Protein AF-W4LWL1-F1 (afdb_monomer_lite)

Radius of gyration: 18.06 Å; chains: 1; bounding box: 50×33×53 Å

pLDDT: mean 87.75, std 13.37, range [38.38, 98.62]

Sequence (174 aa):
MAELLDCHDAVRPSIETIEATYAEIQARVAGRESVRVFCPIWKDPYMTIGEGTYVNDMLRVCGGENIFAERRRRFPLAADLGLTPERSSDRDDERDRRYPRVTLEEMAALQPEVILLPDEPYEFSQADPDDFRPFAEVPAVRHNRIYLIDGKIVSWYGPRIGESLRVLSDLLSP

InterPro domains:
  IPR002491 ABC transporter periplasmic binding domain [PF01497] (2-151)
  IPR002491 ABC transporter periplasmic binding domain [PS50983] (1-174)
  IPR050902 ABC Transporter Solute-Binding [PTHR30535] (1-70)
  IPR054828 Vitamin B12-binding protein [NF038402] (30-78)
  IPR054828 Vitamin B12-binding protein [NF038402] (93-159)

Structure (mmCIF, N/CA/C/O backbone):
data_AF-W4LWL1-F1
#
_entry.id   AF-W4LWL1-F1
#
loop_
_atom_site.group_PDB
_atom_site.id
_atom_site.type_symbol
_atom_site.label_atom_id
_atom_site.label_alt_id
_atom_site.label_comp_id
_atom_site.label_asym_id
_atom_site.label_entity_id
_atom_site.label_seq_id
_atom_site.pdbx_PDB_ins_code
_atom_site.Cartn_x
_atom_site.Cartn_y
_atom_site.Cartn_z
_atom_site.occupancy
_atom_site.B_iso_or_equiv
_atom_site.auth_seq_id
_atom_site.auth_comp_id
_atom_site.auth_asym_id
_atom_site.auth_atom_id
_atom_site.pdbx_PDB_model_num
ATOM 1 N N . MET A 1 1 ? 3.276 4.088 -31.117 1.00 42.56 1 MET A N 1
ATOM 2 C CA . MET A 1 1 ? 3.830 5.409 -30.732 1.00 42.56 1 MET A CA 1
ATOM 3 C C . MET A 1 1 ? 5.344 5.350 -30.448 1.00 42.56 1 MET A C 1
ATOM 5 O O . MET A 1 1 ? 5.845 6.178 -29.707 1.00 42.56 1 MET A O 1
ATOM 9 N N . ALA A 1 2 ? 6.078 4.404 -31.054 1.00 38.38 2 ALA A N 1
ATOM 10 C CA . ALA A 1 2 ? 7.541 4.263 -30.962 1.00 38.38 2 ALA A CA 1
ATOM 11 C C . ALA A 1 2 ? 8.179 4.161 -32.365 1.00 38.38 2 ALA A C 1
ATOM 13 O O . ALA A 1 2 ? 9.224 3.556 -32.542 1.00 38.38 2 ALA A O 1
ATOM 14 N N . GLU A 1 3 ? 7.508 4.723 -33.373 1.00 44.56 3 GLU A N 1
ATOM 15 C CA . GLU A 1 3 ? 7.927 4.659 -34.782 1.00 44.56 3 GLU A CA 1
ATOM 16 C C . GLU A 1 3 ? 8.466 6.005 -35.295 1.00 44.56 3 GLU A C 1
ATOM 18 O O . GLU A 1 3 ? 8.827 6.117 -36.458 1.00 44.56 3 GLU A O 1
ATOM 23 N N . LEU A 1 4 ? 8.516 7.043 -34.445 1.00 52.66 4 LEU A N 1
ATOM 24 C CA . LEU A 1 4 ? 8.840 8.412 -34.877 1.00 52.66 4 LEU A CA 1
ATOM 25 C C . LEU A 1 4 ? 10.184 8.954 -34.368 1.00 52.66 4 LEU A C 1
ATOM 27 O O . LEU A 1 4 ? 10.527 10.097 -34.651 1.00 52.66 4 LEU A O 1
ATOM 31 N N . LEU A 1 5 ? 10.941 8.165 -33.612 1.00 50.62 5 LEU A N 1
ATOM 32 C CA . LEU A 1 5 ? 12.245 8.556 -33.094 1.00 50.62 5 LEU A CA 1
ATOM 33 C C . LEU A 1 5 ? 13.180 7.359 -33.243 1.00 50.62 5 LEU A C 1
ATOM 35 O O . LEU A 1 5 ? 12.921 6.296 -32.685 1.00 50.62 5 LEU A O 1
ATOM 39 N N . ASP A 1 6 ? 14.240 7.549 -34.022 1.00 50.88 6 ASP A N 1
ATOM 40 C CA . ASP A 1 6 ? 15.315 6.604 -34.339 1.00 50.88 6 ASP A CA 1
ATOM 41 C C . ASP A 1 6 ? 16.181 6.319 -33.085 1.00 50.88 6 ASP A C 1
ATOM 43 O O . ASP A 1 6 ? 17.376 6.586 -33.021 1.00 50.88 6 ASP A O 1
ATOM 47 N N . CYS A 1 7 ? 15.531 5.879 -32.003 1.00 53.59 7 CYS A N 1
ATOM 48 C CA . CYS A 1 7 ? 16.088 5.704 -30.659 1.00 53.59 7 CYS A CA 1
ATOM 49 C C . CYS A 1 7 ? 16.157 4.231 -30.245 1.00 53.59 7 CYS A C 1
ATOM 51 O O . CYS A 1 7 ? 16.447 3.934 -29.086 1.00 53.59 7 CYS A O 1
ATOM 53 N N . HIS A 1 8 ? 15.881 3.304 -31.165 1.00 55.66 8 HIS A N 1
ATOM 54 C CA . HIS A 1 8 ? 15.798 1.876 -30.863 1.00 55.66 8 HIS A CA 1
ATOM 55 C C . HIS A 1 8 ? 17.096 1.346 -30.224 1.00 55.66 8 HIS A C 1
ATOM 57 O O . HIS A 1 8 ? 17.046 0.592 -29.255 1.00 55.66 8 HIS A O 1
ATOM 63 N N . ASP A 1 9 ? 18.261 1.807 -30.690 1.00 59.56 9 ASP A N 1
ATOM 64 C CA . ASP A 1 9 ? 19.556 1.425 -30.110 1.00 59.56 9 ASP A CA 1
ATOM 65 C C . ASP A 1 9 ? 19.843 2.080 -28.754 1.00 59.56 9 ASP A C 1
ATOM 67 O O . ASP A 1 9 ? 20.503 1.474 -27.914 1.00 59.56 9 ASP A O 1
ATOM 71 N N . ALA A 1 10 ? 19.310 3.279 -28.502 1.00 62.72 10 ALA A N 1
ATOM 72 C CA . ALA A 1 10 ? 19.507 3.995 -27.242 1.00 62.72 10 ALA A CA 1
ATOM 73 C C . ALA A 1 10 ? 18.633 3.447 -26.098 1.00 62.72 10 ALA A C 1
ATOM 75 O O . ALA A 1 10 ? 19.017 3.543 -24.935 1.00 62.72 10 ALA A O 1
ATOM 76 N N . VAL A 1 11 ? 17.469 2.868 -26.413 1.00 68.19 11 VAL A N 1
ATOM 77 C CA . VAL A 1 11 ? 16.511 2.346 -25.416 1.00 68.19 11 VAL A CA 1
ATOM 78 C C . VAL A 1 11 ? 16.765 0.869 -25.085 1.00 68.19 11 VAL A C 1
ATOM 80 O O . VAL A 1 11 ? 16.431 0.412 -23.990 1.00 68.19 11 VAL A O 1
ATOM 83 N N . ARG A 1 12 ? 17.407 0.126 -25.994 1.00 73.62 12 ARG A N 1
ATOM 84 C CA . ARG A 1 12 ? 17.701 -1.308 -25.846 1.00 73.62 12 ARG A CA 1
ATOM 85 C C . ARG A 1 12 ? 18.416 -1.666 -24.530 1.00 73.62 12 ARG A C 1
ATOM 87 O O . ARG A 1 12 ? 17.895 -2.536 -23.836 1.00 73.62 12 ARG A O 1
ATOM 94 N N . PRO A 1 13 ? 19.497 -0.978 -24.097 1.00 77.88 13 PRO A N 1
ATOM 95 C CA . PRO A 1 13 ? 20.168 -1.328 -22.841 1.00 77.88 13 PRO A CA 1
ATOM 96 C C . PRO A 1 13 ? 19.269 -1.146 -21.608 1.00 77.88 13 PRO A C 1
ATOM 98 O O . PRO A 1 13 ? 19.384 -1.880 -20.625 1.00 77.88 13 PRO A O 1
ATOM 101 N N . SER A 1 14 ? 18.353 -0.173 -21.647 1.00 78.38 14 SER A N 1
ATOM 102 C CA . SER A 1 14 ? 17.395 0.057 -20.562 1.00 78.38 14 SER A CA 1
ATOM 103 C C . SER A 1 14 ? 16.347 -1.050 -20.488 1.00 78.38 14 SER A C 1
ATOM 105 O O . SER A 1 14 ? 16.028 -1.496 -19.389 1.00 78.38 14 SER A O 1
ATOM 107 N N . ILE A 1 15 ? 15.852 -1.527 -21.635 1.00 82.00 15 ILE A N 1
ATOM 108 C CA . ILE A 1 15 ? 14.916 -2.659 -21.692 1.00 82.00 15 ILE A CA 1
ATOM 109 C C . ILE A 1 15 ? 15.590 -3.927 -21.164 1.00 82.00 15 ILE A C 1
ATOM 111 O O . ILE A 1 15 ? 15.055 -4.548 -20.252 1.00 82.00 15 ILE A O 1
ATOM 115 N N . GLU A 1 16 ? 16.791 -4.252 -21.647 1.00 86.00 16 GLU A N 1
ATOM 116 C CA . GLU A 1 16 ? 17.552 -5.426 -21.193 1.00 86.00 16 GLU A CA 1
ATOM 117 C C . GLU A 1 16 ? 17.804 -5.388 -19.678 1.00 86.00 16 GLU A C 1
ATOM 119 O O . GLU A 1 16 ? 17.667 -6.397 -18.986 1.00 86.00 16 GLU A O 1
ATOM 124 N N . THR A 1 17 ? 18.103 -4.205 -19.130 1.00 85.50 17 THR A N 1
ATOM 125 C CA . THR A 1 17 ? 18.273 -4.024 -17.682 1.00 85.50 17 THR A CA 1
ATOM 126 C C . THR A 1 17 ? 16.974 -4.290 -16.922 1.00 85.50 17 THR A C 1
ATOM 128 O O . THR A 1 17 ? 16.995 -4.941 -15.874 1.00 85.50 17 THR A O 1
ATOM 131 N N . ILE A 1 18 ? 15.842 -3.789 -17.419 1.00 85.44 18 ILE A N 1
ATOM 132 C CA . ILE A 1 18 ? 14.529 -3.999 -16.800 1.00 85.44 18 ILE A CA 1
ATOM 133 C C . ILE A 1 18 ? 14.154 -5.483 -16.842 1.00 85.44 18 ILE A C 1
ATOM 135 O O . ILE A 1 18 ? 13.774 -6.033 -15.810 1.00 85.44 18 ILE A O 1
ATOM 139 N N . GLU A 1 19 ? 14.320 -6.142 -17.989 1.00 87.62 19 GLU A N 1
ATOM 140 C CA . GLU A 1 19 ? 14.030 -7.569 -18.168 1.00 87.62 19 GLU A CA 1
ATOM 141 C C . GLU A 1 19 ? 14.905 -8.446 -17.267 1.00 87.62 19 GLU A C 1
ATOM 143 O O . GLU A 1 19 ? 14.390 -9.334 -16.587 1.00 87.62 19 GLU A O 1
ATOM 148 N N . ALA A 1 20 ? 16.208 -8.160 -17.188 1.00 89.50 20 ALA A N 1
ATOM 149 C CA . ALA A 1 20 ? 17.121 -8.871 -16.298 1.00 89.50 20 ALA A CA 1
ATOM 150 C C . ALA A 1 20 ? 16.732 -8.694 -14.823 1.00 89.50 20 ALA A C 1
ATOM 152 O O . ALA A 1 20 ? 16.717 -9.660 -14.062 1.00 89.50 20 ALA A O 1
ATOM 153 N N . THR A 1 21 ? 16.362 -7.472 -14.426 1.00 89.25 21 THR A N 1
ATOM 154 C CA . THR A 1 21 ? 15.916 -7.178 -13.056 1.00 89.25 21 THR A CA 1
ATOM 155 C C . THR A 1 21 ? 14.612 -7.899 -12.725 1.00 89.25 21 THR A C 1
ATOM 157 O O . THR A 1 21 ? 14.470 -8.479 -11.650 1.00 89.25 21 THR A O 1
ATOM 160 N N . TYR A 1 22 ? 13.663 -7.895 -13.660 1.00 89.38 22 TYR A N 1
ATOM 161 C CA . TYR A 1 22 ? 12.407 -8.617 -13.526 1.00 89.38 22 TYR A CA 1
ATOM 162 C C . TYR A 1 22 ? 12.653 -10.121 -13.363 1.00 89.38 22 TYR A C 1
ATOM 164 O O . TYR A 1 22 ? 12.131 -10.723 -12.427 1.00 89.38 22 TYR A O 1
ATOM 172 N N . ALA A 1 23 ? 13.493 -10.721 -14.212 1.00 91.31 23 ALA A N 1
ATOM 173 C CA . ALA A 1 23 ? 13.836 -12.139 -14.133 1.00 91.31 23 ALA A CA 1
ATOM 174 C C . ALA A 1 23 ? 14.536 -12.501 -12.811 1.00 91.31 23 ALA A C 1
ATOM 176 O O . ALA A 1 23 ? 14.206 -13.519 -12.203 1.00 91.31 23 ALA A O 1
ATOM 177 N N . GLU A 1 24 ? 15.455 -11.656 -12.332 1.00 92.38 24 GLU A N 1
ATOM 178 C CA . GLU A 1 24 ? 16.114 -11.813 -11.029 1.00 92.38 24 GLU A CA 1
ATOM 179 C C . GLU A 1 24 ? 15.090 -11.831 -9.886 1.00 92.38 24 GLU A C 1
ATOM 181 O O . GLU A 1 24 ? 15.126 -12.709 -9.023 1.00 92.38 24 GLU A O 1
ATOM 186 N N . ILE A 1 25 ? 14.147 -10.886 -9.891 1.00 92.12 25 ILE A N 1
ATOM 187 C CA . ILE A 1 25 ? 13.104 -10.795 -8.867 1.00 92.12 25 ILE A CA 1
ATOM 188 C C . ILE A 1 25 ? 12.169 -11.992 -8.945 1.00 92.12 25 ILE A C 1
ATOM 190 O O . ILE A 1 25 ? 11.925 -12.616 -7.918 1.00 92.12 25 ILE A O 1
ATOM 194 N N . GLN A 1 26 ? 11.709 -12.366 -10.140 1.00 91.56 26 GLN A N 1
ATOM 195 C CA . GLN A 1 26 ? 10.873 -13.551 -10.332 1.00 91.56 26 GLN A CA 1
ATOM 196 C C . GLN A 1 26 ? 11.564 -14.817 -9.811 1.00 91.56 26 GLN A C 1
ATOM 198 O O . GLN A 1 26 ? 10.936 -15.609 -9.115 1.00 91.56 26 GLN A O 1
ATOM 203 N N . ALA A 1 27 ? 12.866 -14.981 -10.060 1.00 91.44 27 ALA A N 1
ATOM 204 C CA . ALA A 1 27 ? 13.640 -16.095 -9.519 1.00 91.44 27 ALA A CA 1
ATOM 205 C C . ALA A 1 27 ? 13.777 -16.032 -7.987 1.00 91.44 27 ALA A C 1
ATOM 207 O O . ALA A 1 27 ? 13.699 -17.064 -7.324 1.00 91.44 27 ALA A O 1
ATOM 208 N N . 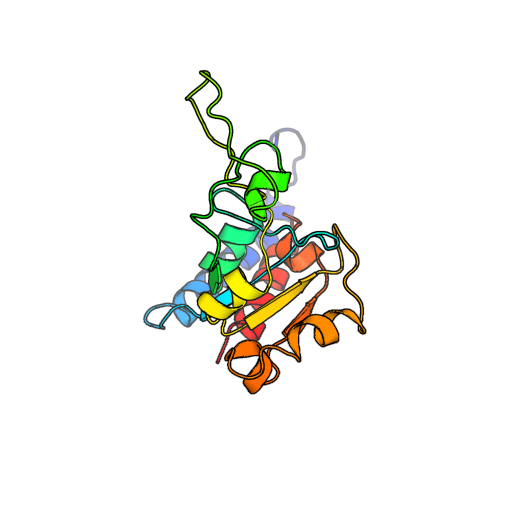ARG A 1 28 ? 13.954 -14.834 -7.413 1.00 89.25 28 ARG A N 1
ATOM 209 C CA . ARG A 1 28 ? 14.034 -14.622 -5.958 1.00 89.25 28 ARG A CA 1
ATOM 210 C C . ARG A 1 28 ? 12.719 -14.947 -5.252 1.00 89.25 28 ARG A C 1
ATOM 212 O O . ARG A 1 28 ? 12.764 -15.508 -4.159 1.00 89.25 28 ARG A O 1
ATOM 219 N N . VAL A 1 29 ? 11.580 -14.587 -5.840 1.00 91.81 29 VAL A N 1
ATOM 220 C CA . VAL A 1 29 ? 10.253 -14.811 -5.240 1.00 91.81 29 VAL A CA 1
ATOM 221 C C . VAL A 1 29 ? 9.687 -16.197 -5.558 1.00 91.81 29 VAL A C 1
ATOM 223 O O . VAL A 1 29 ? 8.796 -16.667 -4.855 1.00 91.81 29 VAL A O 1
ATOM 226 N N . ALA A 1 30 ? 10.211 -16.885 -6.576 1.00 89.44 30 ALA A N 1
ATOM 227 C CA . ALA A 1 30 ? 9.769 -18.225 -6.945 1.00 89.44 30 ALA A CA 1
ATOM 228 C C . ALA A 1 30 ? 9.898 -19.212 -5.771 1.00 89.44 30 ALA A C 1
ATOM 230 O O . ALA A 1 30 ? 10.964 -19.382 -5.181 1.00 89.44 30 ALA A O 1
ATOM 231 N N . GLY A 1 31 ? 8.793 -19.890 -5.449 1.00 84.69 31 GLY A N 1
ATOM 232 C CA . GLY A 1 31 ? 8.735 -20.890 -4.379 1.00 84.69 31 GLY A CA 1
ATOM 233 C C . GLY A 1 31 ? 8.666 -20.321 -2.959 1.00 84.69 31 GLY A C 1
ATOM 234 O O . GLY A 1 31 ? 8.678 -21.104 -2.011 1.00 84.69 31 GLY A O 1
ATOM 235 N N . ARG A 1 32 ? 8.583 -18.994 -2.797 1.00 89.19 32 ARG A N 1
ATOM 236 C CA . ARG A 1 32 ? 8.290 -18.349 -1.510 1.00 89.19 32 ARG A CA 1
ATOM 237 C C . ARG A 1 32 ? 6.783 -18.162 -1.339 1.00 89.19 32 ARG A C 1
ATOM 239 O O . ARG A 1 32 ? 6.056 -18.037 -2.322 1.00 89.19 32 ARG A O 1
ATOM 246 N N . GLU A 1 33 ? 6.332 -18.144 -0.091 1.00 92.44 33 GLU A N 1
ATOM 247 C CA . GLU A 1 33 ? 4.980 -17.690 0.242 1.00 92.44 33 GLU A CA 1
ATOM 248 C C . GLU A 1 33 ? 4.872 -16.183 -0.024 1.00 92.44 33 GLU A C 1
ATOM 250 O O . GLU A 1 33 ? 5.845 -15.446 0.168 1.00 92.44 33 GLU A O 1
ATOM 255 N N . SER A 1 34 ? 3.720 -15.736 -0.525 1.00 94.31 34 SER A N 1
ATOM 256 C CA . SER A 1 34 ? 3.482 -14.320 -0.785 1.00 94.31 34 SER A CA 1
ATOM 257 C C . SER A 1 34 ? 3.335 -13.544 0.518 1.00 94.31 34 SER A C 1
ATOM 259 O O . SER A 1 34 ? 2.657 -13.991 1.438 1.00 94.31 34 SER A O 1
ATOM 261 N N . VAL A 1 35 ? 3.931 -12.354 0.574 1.00 97.19 35 VAL A N 1
ATOM 262 C CA . VAL A 1 35 ? 3.845 -11.476 1.747 1.00 97.19 35 VAL A CA 1
ATOM 263 C C . VAL A 1 35 ? 2.596 -10.623 1.656 1.00 97.19 35 VAL A C 1
ATOM 265 O O . VAL A 1 35 ? 2.384 -9.932 0.664 1.00 97.19 35 VAL A O 1
ATOM 268 N N . ARG A 1 36 ? 1.764 -10.631 2.690 1.00 98.31 36 ARG A N 1
ATOM 269 C CA . ARG A 1 36 ? 0.470 -9.936 2.683 1.00 98.31 36 ARG A CA 1
ATOM 270 C C . ARG A 1 36 ? 0.665 -8.437 2.918 1.00 98.31 36 ARG A C 1
ATOM 272 O O . ARG A 1 36 ? 1.153 -8.025 3.969 1.00 98.31 36 ARG A O 1
ATOM 279 N N . VAL A 1 37 ? 0.283 -7.607 1.951 1.00 98.56 37 VAL A N 1
ATOM 280 C CA . VAL A 1 37 ? 0.570 -6.166 1.914 1.00 98.56 37 VAL A CA 1
ATOM 281 C C . VAL A 1 37 ? -0.704 -5.339 1.991 1.00 98.56 37 VAL A C 1
ATOM 283 O O . VAL A 1 37 ? -1.644 -5.548 1.222 1.00 98.56 37 VAL A O 1
ATOM 286 N N . PHE A 1 38 ? -0.692 -4.330 2.860 1.00 98.56 38 PHE A N 1
ATOM 287 C CA . PHE A 1 38 ? -1.632 -3.213 2.824 1.00 98.56 38 PHE A CA 1
ATOM 288 C C . PHE A 1 38 ? -0.946 -1.963 2.256 1.00 98.56 38 PHE A C 1
ATOM 290 O O . PHE A 1 38 ? 0.090 -1.544 2.766 1.00 98.56 38 PHE A O 1
ATOM 297 N N . CYS A 1 39 ? -1.512 -1.368 1.204 1.00 97.94 39 CYS A N 1
ATOM 298 C CA . CYS A 1 39 ? -0.960 -0.184 0.535 1.00 97.94 39 CYS A CA 1
ATOM 299 C C . CYS A 1 39 ? -2.069 0.861 0.291 1.00 97.94 39 CYS A C 1
ATOM 301 O O . CYS A 1 39 ? -2.643 0.909 -0.805 1.00 97.94 39 CYS A O 1
ATOM 303 N N . PRO A 1 40 ? -2.452 1.649 1.316 1.00 97.62 40 PRO A N 1
ATOM 304 C CA . PRO A 1 40 ? -3.399 2.739 1.142 1.00 97.62 40 PRO A CA 1
ATOM 305 C C . PRO A 1 40 ? -2.805 3.846 0.266 1.00 97.62 40 PRO A C 1
ATOM 307 O O . PRO A 1 40 ? -1.606 4.098 0.274 1.00 97.62 40 PRO A O 1
ATOM 310 N N . ILE A 1 41 ? -3.671 4.543 -0.464 1.00 95.50 41 ILE A N 1
ATOM 311 C CA . ILE A 1 41 ? -3.306 5.664 -1.347 1.00 95.50 41 ILE A CA 1
ATOM 312 C C . ILE A 1 41 ? -3.999 6.974 -0.956 1.00 95.50 41 ILE A C 1
ATOM 314 O O . ILE A 1 41 ? -3.820 7.994 -1.613 1.00 95.50 41 ILE A O 1
ATOM 318 N N . TRP A 1 42 ? -4.851 6.937 0.069 1.00 96.38 42 TRP A N 1
ATOM 319 C CA . TRP A 1 42 ? -5.565 8.090 0.608 1.00 96.38 42 TRP A CA 1
ATOM 320 C C . TRP A 1 42 ? -5.943 7.837 2.068 1.00 96.38 42 TRP A C 1
ATOM 322 O O . TRP A 1 42 ? -6.157 6.683 2.454 1.00 96.38 42 TRP A O 1
ATOM 332 N N . LYS A 1 43 ? -6.095 8.914 2.840 1.00 95.44 43 LYS A N 1
ATOM 333 C CA . LYS A 1 43 ? -6.585 8.923 4.224 1.00 95.44 43 LYS A CA 1
ATOM 334 C C . LYS A 1 43 ? -7.732 9.931 4.383 1.00 95.44 43 LYS A C 1
ATOM 336 O O . LYS A 1 43 ? -7.848 10.876 3.613 1.00 95.44 43 LYS A O 1
ATOM 341 N N . ASP A 1 44 ? -8.599 9.698 5.367 1.00 91.06 44 ASP A N 1
ATOM 342 C CA . ASP A 1 44 ? -9.811 10.483 5.658 1.00 91.06 44 ASP A CA 1
ATOM 343 C C . ASP A 1 44 ? -10.910 10.436 4.573 1.00 91.06 44 ASP A C 1
ATOM 345 O O . ASP A 1 44 ? -11.249 11.446 3.946 1.00 91.06 44 ASP A O 1
ATOM 349 N N . PRO A 1 45 ? -11.556 9.269 4.370 1.00 93.56 45 PRO A N 1
ATOM 350 C CA . PRO A 1 45 ? -11.276 7.963 4.978 1.00 93.56 45 PRO A CA 1
ATOM 351 C C . PRO A 1 45 ? -10.190 7.194 4.211 1.00 93.56 45 PRO A C 1
ATOM 353 O O . PRO A 1 45 ? -9.858 7.550 3.079 1.00 93.56 45 PRO A O 1
ATOM 356 N N . TYR A 1 46 ? -9.684 6.102 4.791 1.00 97.38 46 TYR A N 1
ATOM 357 C CA . TYR A 1 46 ? -8.731 5.236 4.098 1.00 97.38 46 TYR A CA 1
ATOM 358 C C . TYR A 1 46 ? -9.301 4.708 2.777 1.00 97.38 46 TYR A C 1
ATOM 360 O O . TYR A 1 46 ? -10.391 4.128 2.724 1.00 97.38 46 TYR A O 1
ATOM 368 N N . MET A 1 47 ? -8.533 4.902 1.707 1.00 96.75 47 MET A N 1
ATOM 369 C CA . MET A 1 47 ? -8.765 4.316 0.390 1.00 96.75 47 MET A CA 1
ATOM 370 C C . MET A 1 47 ? -7.515 3.552 -0.014 1.00 96.75 47 MET A C 1
ATOM 372 O O . MET A 1 47 ? -6.397 4.035 0.166 1.00 96.75 47 MET A O 1
ATOM 376 N N . THR A 1 48 ? -7.707 2.361 -0.557 1.00 96.50 48 THR A N 1
ATOM 377 C CA . THR A 1 48 ? -6.611 1.468 -0.938 1.00 96.50 48 THR A CA 1
ATOM 378 C C . THR A 1 48 ? -6.731 1.065 -2.396 1.00 96.50 48 THR A C 1
ATOM 380 O O . THR A 1 48 ? -7.642 1.499 -3.097 1.00 96.50 48 THR A O 1
ATOM 383 N N . ILE A 1 49 ? -5.786 0.265 -2.859 1.00 95.31 49 ILE A N 1
ATOM 384 C CA . ILE A 1 49 ? -5.759 -0.313 -4.195 1.00 95.31 49 ILE A CA 1
ATOM 385 C C . ILE A 1 49 ? -6.473 -1.668 -4.206 1.00 95.31 49 ILE A C 1
ATOM 387 O O . ILE A 1 49 ? -6.333 -2.468 -3.282 1.00 95.31 49 ILE A O 1
ATOM 391 N N . GLY A 1 50 ? -7.203 -1.956 -5.274 1.00 93.56 50 GLY A N 1
ATOM 392 C CA . GLY A 1 50 ? -7.704 -3.296 -5.564 1.00 93.56 50 GLY A CA 1
ATOM 393 C C . GLY A 1 50 ? -7.108 -3.875 -6.841 1.00 93.56 50 GLY A C 1
ATOM 394 O O . GLY A 1 50 ? -6.153 -3.339 -7.421 1.00 93.56 50 GLY A O 1
ATOM 395 N N . GLU A 1 51 ? -7.677 -4.996 -7.273 1.00 90.62 51 GLU A N 1
ATOM 396 C CA . GLU A 1 51 ? -7.297 -5.685 -8.502 1.00 90.62 51 GLU A CA 1
ATOM 397 C C . GLU A 1 51 ? -7.463 -4.778 -9.733 1.00 90.62 51 GLU A C 1
ATOM 399 O O . GLU A 1 51 ? -8.326 -3.897 -9.788 1.00 90.62 51 GLU A O 1
ATOM 404 N N . GLY A 1 52 ? -6.602 -4.978 -10.733 1.00 87.50 52 GLY A N 1
ATOM 405 C CA . GLY A 1 52 ? -6.596 -4.173 -11.959 1.00 87.50 52 GLY A CA 1
ATOM 406 C C . GLY A 1 52 ? -5.921 -2.801 -11.828 1.00 87.50 52 GLY A C 1
ATOM 407 O O . GLY A 1 52 ? -6.020 -1.985 -12.744 1.00 87.50 52 GLY A O 1
ATOM 408 N N . THR A 1 53 ? -5.236 -2.525 -10.713 1.00 91.75 53 THR A N 1
ATOM 409 C CA . THR A 1 53 ? -4.351 -1.358 -10.574 1.00 91.75 53 THR A CA 1
ATOM 410 C C . THR A 1 53 ? -2.898 -1.725 -10.882 1.00 91.75 53 THR A C 1
ATOM 412 O O . THR A 1 53 ? -2.448 -2.825 -10.573 1.00 91.75 53 THR A O 1
ATOM 415 N N . TYR A 1 54 ? -2.130 -0.781 -11.434 1.00 91.00 54 TYR A N 1
ATOM 416 C CA . TYR A 1 54 ? -0.691 -0.967 -11.668 1.00 91.00 54 TYR A CA 1
ATOM 417 C C . TYR A 1 54 ? 0.073 -1.290 -10.375 1.00 91.00 54 TYR A C 1
ATOM 419 O O . TYR A 1 54 ? 0.926 -2.174 -10.361 1.00 91.00 54 TYR A O 1
ATOM 427 N N . VAL A 1 55 ? -0.284 -0.630 -9.266 1.00 93.44 55 VAL A N 1
ATOM 428 C CA . VAL A 1 55 ? 0.339 -0.884 -7.960 1.00 93.44 55 VAL A CA 1
ATOM 429 C C . VAL A 1 55 ? 0.137 -2.340 -7.529 1.00 93.44 55 VAL A C 1
ATOM 431 O O . VAL A 1 55 ? 1.068 -2.969 -7.033 1.00 93.44 55 VAL A O 1
ATOM 434 N N . ASN A 1 56 ? -1.054 -2.904 -7.756 1.00 95.69 56 ASN A N 1
ATOM 435 C CA . ASN A 1 56 ? -1.331 -4.306 -7.452 1.00 95.69 56 ASN A CA 1
ATOM 436 C C . ASN A 1 56 ? -0.409 -5.257 -8.234 1.00 95.69 56 ASN A C 1
ATOM 438 O O . ASN A 1 56 ? 0.097 -6.222 -7.665 1.00 95.69 56 ASN A O 1
ATOM 442 N N . ASP A 1 57 ? -0.150 -4.978 -9.515 1.00 93.62 57 ASP A N 1
ATOM 443 C CA . ASP A 1 57 ? 0.796 -5.772 -10.307 1.00 93.62 57 ASP A CA 1
ATOM 444 C C . ASP A 1 57 ? 2.240 -5.623 -9.826 1.00 93.62 57 ASP A C 1
ATOM 446 O O . ASP A 1 57 ? 2.951 -6.624 -9.743 1.00 93.62 57 ASP A O 1
ATOM 450 N N . MET A 1 58 ? 2.663 -4.412 -9.452 1.00 93.50 58 MET A N 1
ATOM 451 C CA . MET A 1 58 ? 3.990 -4.177 -8.874 1.00 93.50 58 MET A CA 1
ATOM 452 C C . MET A 1 58 ? 4.198 -5.010 -7.606 1.00 93.50 58 MET A C 1
ATOM 454 O O . MET A 1 58 ? 5.197 -5.722 -7.501 1.00 93.50 58 MET A O 1
ATOM 458 N N . LEU A 1 59 ? 3.231 -4.990 -6.680 1.00 95.31 59 LEU A N 1
ATOM 459 C CA . LEU A 1 59 ? 3.276 -5.816 -5.470 1.00 95.31 59 LEU A CA 1
ATOM 460 C C . LEU A 1 59 ? 3.401 -7.299 -5.822 1.00 95.31 59 LEU A C 1
ATOM 462 O O . LEU A 1 59 ? 4.317 -7.962 -5.341 1.00 95.31 59 LEU A O 1
ATOM 466 N N . ARG A 1 60 ? 2.547 -7.795 -6.724 1.00 94.50 60 ARG A N 1
ATOM 467 C CA . ARG A 1 60 ? 2.538 -9.201 -7.149 1.00 94.50 60 ARG A CA 1
ATOM 468 C C . ARG A 1 60 ? 3.870 -9.643 -7.751 1.00 94.50 60 ARG A C 1
ATOM 470 O O . ARG A 1 60 ? 4.362 -10.722 -7.430 1.00 9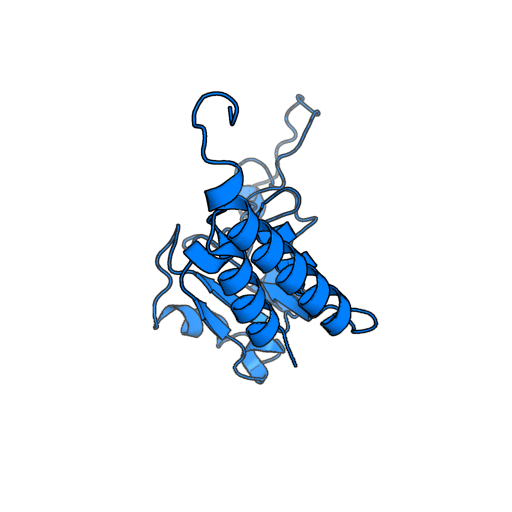4.50 60 ARG A O 1
ATOM 477 N N . VAL A 1 61 ? 4.468 -8.824 -8.616 1.00 93.06 61 VAL A N 1
ATOM 478 C CA . VAL A 1 61 ? 5.773 -9.116 -9.233 1.00 93.06 61 VAL A CA 1
ATOM 479 C C . VAL A 1 61 ? 6.878 -9.225 -8.183 1.00 93.06 61 VAL A C 1
ATOM 481 O O . VAL A 1 61 ? 7.762 -10.069 -8.320 1.00 93.06 61 VAL A O 1
ATOM 484 N N . CYS A 1 62 ? 6.812 -8.414 -7.131 1.00 94.50 62 CYS A N 1
ATOM 485 C CA . CYS A 1 62 ? 7.777 -8.398 -6.034 1.00 94.50 62 CYS A CA 1
ATOM 486 C C . CYS A 1 62 ? 7.471 -9.418 -4.920 1.00 94.50 62 CYS A C 1
ATOM 488 O O . CYS A 1 62 ? 8.137 -9.393 -3.888 1.00 94.50 62 CYS A O 1
ATOM 490 N N . GLY A 1 63 ? 6.508 -10.329 -5.121 1.00 95.12 63 GLY A N 1
ATOM 491 C CA . GLY A 1 63 ? 6.159 -11.382 -4.158 1.00 95.12 63 GLY A CA 1
ATOM 492 C C . GLY A 1 63 ? 5.154 -10.957 -3.082 1.00 95.12 63 GLY A C 1
ATOM 493 O O . GLY A 1 63 ? 4.968 -11.673 -2.102 1.00 95.12 63 GLY A O 1
ATOM 494 N N . GLY A 1 64 ? 4.506 -9.805 -3.250 1.00 96.56 64 GLY A N 1
ATOM 495 C CA . GLY A 1 64 ? 3.451 -9.313 -2.372 1.00 96.56 64 GLY A CA 1
ATOM 496 C C . GLY A 1 64 ? 2.052 -9.749 -2.804 1.00 96.56 64 GLY A C 1
ATOM 497 O O . GLY A 1 64 ? 1.731 -9.802 -3.990 1.00 96.56 64 GLY A O 1
ATOM 498 N N . GLU A 1 65 ? 1.185 -9.987 -1.831 1.00 97.38 65 GLU A N 1
ATOM 499 C CA . GLU A 1 65 ? -0.248 -10.205 -1.997 1.00 97.38 65 GLU A CA 1
ATOM 500 C C . GLU A 1 65 ? -1.008 -8.998 -1.440 1.00 97.38 65 GLU A C 1
ATOM 502 O O . GLU A 1 65 ? -0.959 -8.716 -0.245 1.00 97.38 65 GLU A O 1
ATOM 507 N N . ASN A 1 66 ? -1.726 -8.269 -2.293 1.00 97.69 66 ASN A N 1
ATOM 508 C CA . ASN A 1 66 ? -2.584 -7.175 -1.846 1.00 97.69 66 ASN A CA 1
ATOM 509 C C . ASN A 1 66 ? -3.802 -7.725 -1.089 1.00 97.69 66 ASN A C 1
ATOM 511 O O . ASN A 1 66 ? -4.690 -8.324 -1.697 1.00 97.69 66 ASN A O 1
ATOM 515 N N . ILE A 1 67 ? -3.897 -7.437 0.212 1.00 98.12 67 ILE A N 1
ATOM 516 C CA . ILE A 1 67 ? -4.980 -7.952 1.067 1.00 98.12 67 ILE A CA 1
ATOM 517 C C . ILE A 1 67 ? -6.385 -7.483 0.643 1.00 98.12 67 ILE A C 1
ATOM 519 O O . ILE A 1 67 ? -7.378 -8.097 1.026 1.00 98.12 67 ILE A O 1
ATOM 523 N N . PHE A 1 68 ? -6.487 -6.411 -0.150 1.00 97.31 68 PHE A N 1
ATOM 524 C CA . PHE A 1 68 ? -7.747 -5.862 -0.655 1.00 97.31 68 PHE A CA 1
ATOM 525 C C . PHE A 1 68 ? -7.927 -6.045 -2.169 1.00 97.31 68 PHE A C 1
ATOM 527 O O . PHE A 1 68 ? -8.798 -5.398 -2.748 1.00 97.31 68 PHE A O 1
ATOM 534 N N . ALA A 1 69 ? -7.164 -6.935 -2.820 1.00 94.75 69 ALA A N 1
ATOM 535 C CA . ALA A 1 69 ? -7.252 -7.161 -4.267 1.00 94.75 69 ALA A CA 1
ATOM 536 C C . ALA A 1 69 ? -8.701 -7.388 -4.738 1.00 94.75 69 ALA A C 1
ATOM 538 O O . ALA A 1 69 ? -9.185 -6.703 -5.635 1.00 94.75 69 ALA A O 1
ATOM 539 N N . GLU A 1 70 ? -9.443 -8.263 -4.062 1.00 91.94 70 GLU A N 1
ATOM 540 C CA . GLU A 1 70 ? -10.817 -8.603 -4.448 1.00 91.94 70 GLU A CA 1
ATOM 541 C C . GLU A 1 70 ? -11.884 -7.674 -3.832 1.00 91.94 70 GLU A C 1
ATOM 543 O O . GLU A 1 70 ? -13.092 -7.870 -4.033 1.00 91.94 70 GLU A O 1
ATOM 548 N N . ARG A 1 71 ? -11.479 -6.648 -3.066 1.00 91.50 71 ARG A N 1
ATOM 549 C CA . ARG A 1 71 ? -12.412 -5.767 -2.351 1.00 91.50 71 ARG A CA 1
ATOM 550 C C . ARG A 1 71 ? -13.193 -4.907 -3.337 1.00 91.50 71 ARG A C 1
ATOM 552 O O . ARG A 1 71 ? -12.698 -3.953 -3.928 1.00 91.50 71 ARG A O 1
ATOM 559 N N 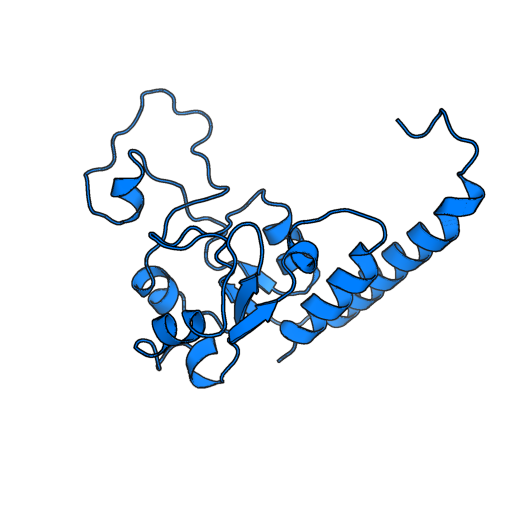. ARG A 1 72 ? -14.482 -5.214 -3.465 1.00 87.44 72 ARG A N 1
ATOM 560 C CA . ARG A 1 72 ? -15.412 -4.450 -4.307 1.00 87.44 72 ARG A CA 1
ATOM 561 C C . ARG A 1 72 ? -15.771 -3.130 -3.652 1.00 87.44 72 ARG A C 1
ATOM 563 O O . ARG A 1 72 ? -16.122 -3.127 -2.476 1.00 87.44 72 ARG A O 1
ATOM 570 N N . ARG A 1 73 ? -15.767 -2.041 -4.417 1.00 86.31 73 ARG A N 1
ATOM 571 C CA . ARG A 1 73 ? -16.294 -0.749 -3.974 1.00 86.31 73 ARG A CA 1
ATOM 572 C C . ARG A 1 73 ? -17.817 -0.814 -3.848 1.00 86.31 73 ARG A C 1
ATOM 574 O O . ARG A 1 73 ? -18.499 -1.311 -4.747 1.00 86.31 73 ARG A O 1
ATOM 581 N N . ARG A 1 74 ? -18.353 -0.292 -2.748 1.00 86.62 74 ARG A N 1
ATOM 582 C CA . ARG A 1 74 ? -19.792 -0.205 -2.470 1.00 86.62 74 ARG A CA 1
ATOM 583 C C . ARG A 1 74 ? -20.300 1.209 -2.737 1.00 86.62 74 ARG A C 1
ATOM 585 O O . ARG A 1 74 ? -19.596 2.196 -2.519 1.00 86.62 74 ARG A O 1
ATOM 592 N N . PHE A 1 75 ? -21.546 1.307 -3.202 1.00 79.81 75 PHE A N 1
ATOM 593 C CA . PHE A 1 75 ? -22.187 2.582 -3.521 1.00 79.81 75 PHE A CA 1
ATOM 594 C C . PHE A 1 75 ? -23.436 2.823 -2.661 1.00 79.81 75 PHE A C 1
ATOM 596 O O . PHE A 1 75 ? -24.237 1.906 -2.487 1.00 79.81 75 PHE A O 1
ATOM 603 N N . PRO A 1 76 ? -23.650 4.054 -2.154 1.00 87.12 76 PRO A N 1
ATOM 604 C CA . PRO A 1 76 ? -22.733 5.204 -2.200 1.00 87.12 76 PRO A CA 1
ATOM 605 C C . PRO A 1 76 ? -21.435 4.928 -1.421 1.00 87.12 76 PRO A C 1
ATOM 607 O O . PRO A 1 76 ? -21.388 3.996 -0.635 1.00 87.12 76 PRO A O 1
ATOM 610 N N . LEU A 1 77 ? -20.392 5.747 -1.596 1.00 84.69 77 LEU A N 1
ATOM 611 C CA . LEU A 1 77 ? -19.073 5.510 -0.977 1.00 84.69 77 LEU A CA 1
ATOM 612 C C . LEU A 1 77 ? -19.076 5.386 0.556 1.00 84.69 77 LEU A C 1
ATOM 614 O O . LEU A 1 77 ? -18.117 4.900 1.141 1.00 84.69 77 LEU A O 1
ATOM 618 N N . ALA A 1 78 ? -20.118 5.869 1.225 1.00 86.00 78 ALA A N 1
ATOM 619 C CA . ALA A 1 78 ? -20.297 5.679 2.660 1.00 86.00 78 ALA A CA 1
ATOM 620 C C . ALA A 1 78 ? -20.640 4.216 3.022 1.00 86.00 78 ALA A C 1
ATOM 622 O O . ALA A 1 78 ? -20.348 3.775 4.131 1.00 86.00 78 ALA A O 1
ATOM 623 N N . ALA A 1 79 ? -21.198 3.440 2.086 1.00 87.25 79 ALA A N 1
ATOM 624 C CA . ALA A 1 79 ? -21.500 2.019 2.256 1.00 87.25 79 ALA A CA 1
ATOM 625 C C . ALA A 1 79 ? -20.237 1.152 2.356 1.00 87.25 79 ALA A C 1
ATOM 627 O O . ALA A 1 79 ? -20.270 0.095 2.986 1.00 87.25 79 ALA A O 1
ATOM 628 N N . ASP A 1 80 ? -19.112 1.605 1.794 1.00 85.62 80 ASP A N 1
ATOM 629 C CA . ASP A 1 80 ? -17.819 0.938 1.978 1.00 85.62 80 ASP A CA 1
ATOM 630 C C . ASP A 1 80 ? -17.426 0.859 3.453 1.00 85.62 80 ASP A C 1
ATOM 632 O O . ASP A 1 80 ? -16.872 -0.148 3.874 1.00 85.62 80 ASP A O 1
ATOM 636 N N . LEU A 1 81 ? -17.782 1.885 4.225 1.00 91.19 81 LEU A N 1
ATOM 637 C CA . LEU A 1 81 ? -17.488 2.013 5.651 1.00 91.19 81 LEU A CA 1
ATOM 638 C C . LEU A 1 81 ? -18.656 1.535 6.534 1.00 91.19 81 LEU A C 1
ATOM 640 O O . LEU A 1 81 ? -18.671 1.795 7.732 1.00 91.19 81 LEU A O 1
ATOM 644 N N . GLY A 1 82 ? -19.691 0.922 5.944 1.00 87.88 82 GLY A N 1
ATOM 645 C CA . GLY A 1 82 ? -20.898 0.491 6.663 1.00 87.88 82 GLY A CA 1
ATOM 646 C C . GLY A 1 82 ? -21.790 1.631 7.179 1.00 87.88 82 GLY A C 1
ATOM 647 O O . GLY A 1 82 ? -22.736 1.374 7.918 1.00 87.88 82 GLY A O 1
ATOM 648 N N . LEU A 1 83 ? -21.531 2.884 6.784 1.00 88.12 83 LEU A N 1
ATOM 649 C CA . LEU A 1 83 ? -22.251 4.066 7.284 1.00 88.12 83 LEU A CA 1
ATOM 650 C C . LEU A 1 83 ? -23.635 4.245 6.644 1.00 88.12 83 LEU A C 1
ATOM 652 O O . LEU A 1 83 ? -24.493 4.941 7.185 1.00 88.12 83 LEU A O 1
ATOM 656 N N . THR A 1 84 ? -23.860 3.646 5.475 1.00 89.38 84 THR A N 1
ATOM 657 C CA . THR A 1 84 ? -25.143 3.677 4.761 1.00 89.38 84 THR A CA 1
ATOM 658 C C . THR A 1 84 ? -25.419 2.328 4.108 1.00 89.38 84 THR A C 1
ATOM 660 O O . THR A 1 84 ? -24.462 1.681 3.680 1.00 89.38 84 THR A O 1
ATOM 663 N N . PRO A 1 85 ? -26.690 1.924 3.928 1.00 85.88 85 PRO A N 1
ATOM 664 C CA . PRO A 1 85 ? -27.015 0.743 3.139 1.00 85.88 85 PRO A CA 1
ATOM 665 C C . PRO A 1 85 ? -26.472 0.862 1.714 1.00 85.88 85 PRO A C 1
ATOM 667 O O . PRO A 1 85 ? -26.567 1.924 1.088 1.00 85.88 85 PRO A O 1
ATOM 670 N N . GLU A 1 86 ? -25.926 -0.237 1.201 1.00 83.94 86 GLU A N 1
ATOM 671 C CA . GLU A 1 86 ? -25.550 -0.340 -0.202 1.00 83.94 86 GLU A CA 1
ATOM 672 C C . GLU A 1 86 ? -26.801 -0.250 -1.083 1.00 83.94 86 GLU A C 1
ATOM 674 O O . GLU A 1 86 ? -27.834 -0.859 -0.797 1.00 83.94 86 GLU A O 1
ATOM 679 N N . ARG A 1 87 ? -26.711 0.520 -2.166 1.00 77.69 87 ARG A N 1
ATOM 680 C CA . ARG A 1 87 ? -27.752 0.599 -3.188 1.00 77.69 87 ARG A CA 1
ATOM 681 C C . ARG A 1 87 ? -27.277 -0.163 -4.416 1.00 77.69 87 ARG A C 1
ATOM 683 O O . ARG A 1 87 ? -26.289 0.232 -5.032 1.00 77.69 87 ARG A O 1
ATOM 690 N N . SER A 1 88 ? -27.988 -1.224 -4.795 1.00 65.94 88 SER A N 1
ATOM 691 C CA . SER A 1 88 ? -27.803 -1.843 -6.108 1.00 65.94 88 SER A CA 1
ATOM 692 C C . SER A 1 88 ? -28.242 -0.847 -7.183 1.00 65.94 88 SER A C 1
ATOM 694 O O . SER A 1 88 ? -29.402 -0.440 -7.208 1.00 65.94 88 SER A O 1
ATOM 696 N N . SER A 1 89 ? -27.332 -0.410 -8.052 1.00 57.25 89 SER A N 1
ATOM 697 C CA . SER A 1 89 ? -27.735 0.241 -9.299 1.00 57.25 89 SER A CA 1
ATOM 698 C C . SER A 1 89 ? -28.062 -0.836 -10.325 1.00 57.25 89 SER A C 1
ATOM 700 O O . SER A 1 89 ? -27.230 -1.713 -10.523 1.00 57.25 89 SER A O 1
ATOM 702 N N . ASP A 1 90 ? -29.179 -0.717 -11.046 1.00 55.06 90 ASP A N 1
ATOM 703 C CA . ASP A 1 90 ? -29.593 -1.620 -12.146 1.00 55.06 90 ASP A CA 1
ATOM 704 C C . ASP A 1 90 ? -28.616 -1.654 -13.355 1.00 55.06 90 ASP A C 1
ATOM 706 O O . ASP A 1 90 ? -28.925 -2.192 -14.414 1.00 55.06 90 ASP A O 1
ATOM 710 N N . ARG A 1 91 ? -27.430 -1.046 -13.224 1.00 58.75 91 ARG A N 1
ATOM 711 C CA . ARG A 1 91 ? -26.302 -1.129 -14.158 1.00 58.75 91 ARG A CA 1
ATOM 712 C C . ARG A 1 91 ? -25.285 -2.108 -13.570 1.00 58.75 91 ARG A C 1
ATOM 714 O O . ARG A 1 91 ? -24.395 -1.693 -12.834 1.00 58.75 91 ARG A O 1
ATOM 721 N N . ASP A 1 92 ? -25.490 -3.391 -13.844 1.00 52.62 92 ASP A N 1
ATOM 722 C CA . ASP A 1 92 ? -24.732 -4.513 -13.268 1.00 52.62 92 ASP A CA 1
ATOM 723 C C . ASP A 1 92 ? -23.433 -4.883 -14.015 1.00 52.62 92 ASP A C 1
ATOM 725 O O . ASP A 1 92 ? -22.764 -5.837 -13.623 1.00 52.62 92 ASP A O 1
ATOM 729 N N . ASP A 1 93 ? -23.002 -4.120 -15.023 1.00 50.09 93 ASP A N 1
ATOM 730 C CA . ASP A 1 93 ? -21.708 -4.359 -15.673 1.00 50.09 93 ASP A CA 1
ATOM 731 C C . ASP A 1 93 ? -20.603 -3.505 -15.022 1.00 50.09 93 ASP A C 1
ATOM 733 O O . ASP A 1 93 ? -20.573 -2.283 -15.148 1.00 50.09 93 ASP A O 1
ATOM 737 N N . GLU A 1 94 ? -19.704 -4.190 -14.307 1.00 55.53 94 GLU A N 1
ATOM 738 C CA . GLU A 1 94 ? -18.440 -3.707 -13.717 1.00 55.53 94 GLU A CA 1
ATOM 739 C C . GLU A 1 94 ? -18.538 -2.777 -12.493 1.00 55.53 94 GLU A C 1
ATOM 741 O O . GLU A 1 94 ? -18.231 -1.583 -12.518 1.00 55.53 94 GLU A O 1
ATOM 746 N N . ARG A 1 95 ? -18.848 -3.366 -11.331 1.00 63.66 95 ARG A N 1
ATOM 747 C CA . ARG A 1 95 ? -18.562 -2.736 -10.029 1.00 63.66 95 ARG A CA 1
ATOM 748 C C . ARG A 1 95 ? -17.057 -2.462 -9.909 1.00 63.66 95 ARG A C 1
ATOM 750 O O . ARG A 1 95 ? -16.279 -3.408 -9.809 1.00 63.66 95 ARG A O 1
ATOM 757 N N . ASP A 1 96 ? -16.672 -1.184 -9.904 1.00 75.50 96 ASP A N 1
ATOM 758 C CA . ASP A 1 96 ? -15.277 -0.725 -9.801 1.00 75.50 96 ASP A CA 1
ATOM 759 C C . ASP A 1 96 ? -14.585 -1.326 -8.565 1.00 75.50 96 ASP A C 1
ATOM 761 O O . ASP A 1 96 ? -15.085 -1.221 -7.444 1.00 75.50 96 ASP A O 1
ATOM 765 N N . ARG A 1 97 ? -13.435 -1.973 -8.761 1.00 82.00 97 ARG A N 1
ATOM 766 C CA . ARG A 1 97 ? -12.629 -2.582 -7.687 1.00 82.00 97 ARG A CA 1
ATOM 767 C C . ARG A 1 97 ? -11.324 -1.847 -7.441 1.00 82.00 97 ARG A C 1
ATOM 769 O O . ARG A 1 97 ? -10.606 -2.196 -6.521 1.00 82.00 97 ARG A O 1
ATOM 776 N N . ARG A 1 98 ? -11.001 -0.827 -8.239 1.00 89.56 98 ARG A N 1
ATOM 777 C CA . ARG A 1 98 ? -9.648 -0.263 -8.250 1.00 89.56 98 ARG A CA 1
ATOM 778 C C . ARG A 1 98 ? -9.312 0.477 -6.968 1.00 89.56 98 ARG A C 1
ATOM 780 O O . ARG A 1 98 ? -8.186 0.362 -6.504 1.00 89.56 98 ARG A O 1
ATOM 787 N N . TYR A 1 99 ? -10.273 1.224 -6.419 1.00 92.56 99 TYR A N 1
ATOM 788 C CA . TYR A 1 99 ? -10.038 2.098 -5.268 1.00 92.56 99 TYR A CA 1
ATOM 789 C C . TYR A 1 99 ? -11.184 2.052 -4.240 1.00 92.56 99 TYR A C 1
ATOM 791 O O . TYR A 1 99 ? -11.976 2.999 -4.149 1.00 92.56 99 TYR A O 1
ATOM 799 N N . PRO A 1 100 ? -11.349 0.937 -3.503 1.00 93.75 100 PRO A N 1
ATOM 800 C CA . PRO A 1 100 ? -12.346 0.835 -2.443 1.00 93.75 100 PRO A CA 1
ATOM 801 C C . PRO A 1 100 ? -11.938 1.658 -1.214 1.00 93.75 100 PRO A C 1
ATOM 803 O O . PRO A 1 100 ? -10.751 1.784 -0.894 1.00 93.75 100 PRO A O 1
ATOM 806 N N . ARG A 1 101 ? -12.932 2.186 -0.488 1.00 95.25 101 ARG A N 1
ATOM 807 C CA . ARG A 1 101 ? -12.711 2.670 0.882 1.00 95.25 101 ARG A CA 1
ATOM 808 C C . ARG A 1 101 ? -12.742 1.489 1.845 1.00 95.25 101 ARG A C 1
ATOM 810 O O . ARG A 1 101 ? -13.538 0.567 1.664 1.00 95.25 101 ARG A O 1
ATOM 817 N N . VAL A 1 102 ? -11.883 1.534 2.851 1.00 96.38 102 VAL A N 1
ATOM 818 C CA . VAL A 1 102 ? -11.699 0.451 3.824 1.00 96.38 102 VAL A CA 1
ATOM 819 C C . VAL A 1 102 ? -11.570 1.025 5.227 1.00 96.38 102 VAL A C 1
ATOM 821 O O . VAL A 1 102 ? -11.237 2.201 5.392 1.00 96.38 102 VAL A O 1
ATOM 824 N N . THR A 1 103 ? -11.835 0.203 6.238 1.00 97.38 103 THR A N 1
ATOM 825 C CA . THR A 1 103 ? -11.548 0.561 7.634 1.00 97.38 103 THR A CA 1
ATOM 826 C C . THR A 1 103 ? -10.256 -0.102 8.110 1.00 97.38 103 THR A C 1
ATOM 828 O O . THR A 1 103 ? -9.798 -1.091 7.529 1.00 97.38 103 THR A O 1
ATOM 831 N N . LEU A 1 104 ? -9.651 0.431 9.174 1.00 97.81 104 LEU A N 1
ATOM 832 C CA . LEU A 1 104 ? -8.471 -0.200 9.766 1.00 97.81 104 LEU A CA 1
ATOM 833 C C . LEU A 1 104 ? -8.824 -1.513 10.477 1.00 97.81 104 LEU A C 1
ATOM 835 O O . LEU A 1 104 ? -7.992 -2.407 10.536 1.00 97.81 104 LEU A O 1
ATOM 839 N N . GLU A 1 105 ? -10.066 -1.690 10.922 1.00 97.62 105 GLU A N 1
ATOM 840 C CA . GLU A 1 105 ? -10.565 -2.963 11.448 1.00 97.62 105 GLU A CA 1
ATOM 841 C C . GLU A 1 105 ? -10.672 -4.028 10.347 1.00 97.62 105 GLU A C 1
ATOM 843 O O . GLU A 1 105 ? -10.295 -5.177 10.578 1.00 97.62 105 GLU A O 1
ATOM 848 N N . GLU A 1 106 ? -11.135 -3.662 9.140 1.00 97.38 106 GLU A N 1
ATOM 849 C CA . GLU A 1 106 ? -11.095 -4.562 7.976 1.00 97.38 106 GLU A CA 1
ATOM 850 C C . GLU A 1 106 ? -9.643 -4.965 7.659 1.00 97.38 106 GLU A C 1
ATOM 852 O O . GLU A 1 106 ? -9.365 -6.142 7.440 1.00 97.38 106 GLU A O 1
ATOM 857 N N . MET A 1 107 ? -8.706 -4.009 7.690 1.00 98.19 107 MET A N 1
ATOM 858 C CA . MET A 1 107 ? -7.275 -4.279 7.500 1.00 98.19 107 MET A CA 1
ATOM 859 C C . MET A 1 107 ? -6.731 -5.215 8.584 1.00 98.19 107 MET A C 1
ATOM 861 O O . MET A 1 107 ? -6.066 -6.200 8.267 1.00 98.19 107 MET A O 1
ATOM 865 N N . ALA A 1 108 ? -7.049 -4.957 9.853 1.00 98.31 108 ALA A N 1
ATOM 866 C CA . ALA A 1 108 ? -6.565 -5.751 10.971 1.00 98.31 108 ALA A CA 1
ATOM 867 C C . ALA A 1 108 ? -7.094 -7.188 10.924 1.00 98.31 108 ALA A C 1
ATOM 869 O O . ALA A 1 108 ? -6.328 -8.126 11.133 1.00 98.31 108 ALA A O 1
ATOM 870 N N . ALA A 1 109 ? -8.362 -7.396 10.555 1.00 98.06 109 ALA A N 1
ATOM 871 C CA . ALA A 1 109 ? -8.921 -8.733 10.333 1.00 98.06 109 ALA A CA 1
ATOM 872 C C . ALA A 1 109 ? -8.182 -9.502 9.223 1.00 98.06 109 ALA A C 1
ATOM 874 O O . ALA A 1 109 ? -8.076 -10.727 9.267 1.00 98.06 109 ALA A O 1
ATOM 875 N N . LEU A 1 110 ? -7.633 -8.773 8.251 1.00 98.12 110 LEU A N 1
ATOM 876 C CA . LEU A 1 110 ? -6.811 -9.303 7.176 1.00 98.12 110 LEU A CA 1
ATOM 877 C C . LEU A 1 110 ? -5.317 -9.347 7.525 1.00 98.12 110 LEU A C 1
ATOM 879 O O . LEU A 1 110 ? -4.548 -9.716 6.658 1.00 98.12 110 LEU A O 1
ATOM 883 N N . GLN A 1 111 ? -4.867 -9.057 8.747 1.00 98.38 111 GLN A N 1
ATOM 884 C CA . GLN A 1 111 ? -3.521 -9.392 9.255 1.00 98.38 111 GLN A CA 1
ATOM 885 C C . GLN A 1 111 ? -2.345 -9.180 8.259 1.00 98.38 111 GLN A C 1
ATOM 887 O O . GLN A 1 111 ? -1.607 -10.135 7.999 1.00 98.38 111 GLN A O 1
ATOM 892 N N . PRO A 1 112 ? -2.159 -7.992 7.650 1.00 98.56 112 PRO A N 1
ATOM 893 C CA . PRO A 1 112 ? -1.033 -7.768 6.749 1.00 98.56 112 PRO A CA 1
ATOM 894 C C . PRO A 1 112 ? 0.310 -7.921 7.474 1.00 98.56 112 PRO A C 1
ATOM 896 O O . PRO A 1 112 ? 0.450 -7.620 8.662 1.00 98.56 112 PRO A O 1
ATOM 899 N N . GLU A 1 113 ? 1.312 -8.354 6.723 1.00 98.56 113 GLU A N 1
ATOM 900 C CA . GLU A 1 113 ? 2.700 -8.514 7.158 1.00 98.56 113 GLU A CA 1
ATOM 901 C C . GLU A 1 113 ? 3.550 -7.281 6.858 1.00 98.56 113 GLU A C 1
ATOM 903 O O . GLU A 1 113 ? 4.535 -7.026 7.551 1.00 98.56 113 GLU A O 1
ATOM 908 N N . VAL A 1 114 ? 3.150 -6.492 5.860 1.00 98.56 114 VAL A N 1
ATOM 909 C CA . VAL A 1 114 ? 3.772 -5.213 5.506 1.00 98.56 114 VAL A CA 1
ATOM 910 C C . VAL A 1 114 ? 2.695 -4.158 5.267 1.00 98.56 114 VAL A C 1
ATOM 912 O O . VAL A 1 114 ? 1.689 -4.419 4.605 1.00 98.56 114 VAL A O 1
ATOM 915 N N . ILE A 1 115 ? 2.929 -2.946 5.772 1.00 98.62 115 ILE A N 1
ATOM 916 C CA . ILE A 1 115 ? 2.139 -1.754 5.447 1.00 98.62 115 ILE A CA 1
ATOM 917 C C . ILE A 1 115 ? 3.041 -0.770 4.698 1.00 98.62 115 ILE A C 1
ATOM 919 O O . ILE A 1 115 ? 4.097 -0.388 5.200 1.00 98.62 115 ILE A O 1
ATOM 923 N N . LEU A 1 116 ? 2.624 -0.361 3.501 1.00 98.31 116 LEU A N 1
ATOM 924 C CA . LEU A 1 116 ? 3.320 0.626 2.676 1.00 98.31 116 LEU A CA 1
ATOM 925 C C . LEU A 1 116 ? 2.516 1.925 2.642 1.00 98.31 116 LEU A C 1
ATOM 927 O O . LEU A 1 116 ? 1.352 1.920 2.258 1.00 98.31 116 LEU A O 1
ATOM 931 N N . LEU A 1 117 ? 3.144 3.028 3.031 1.00 98.00 117 LEU A N 1
ATOM 932 C CA . LEU A 1 117 ? 2.556 4.360 3.105 1.00 98.00 117 LEU A CA 1
ATOM 933 C C . LEU A 1 117 ? 3.269 5.272 2.086 1.00 98.00 117 LEU A C 1
ATOM 935 O O . LEU A 1 117 ? 4.328 5.817 2.398 1.00 98.00 117 LEU A O 1
ATOM 939 N N . PRO A 1 118 ? 2.770 5.378 0.843 1.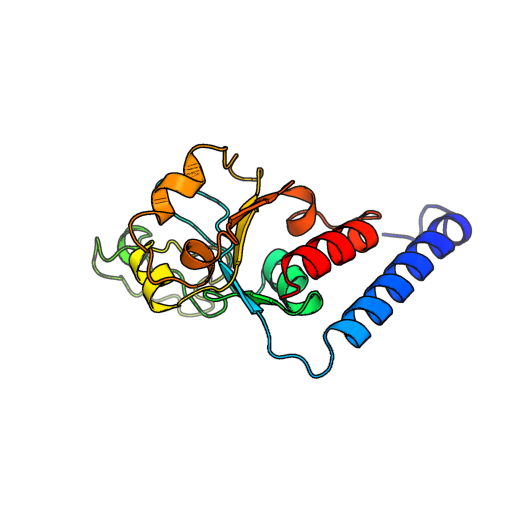00 96.38 118 PRO A N 1
ATOM 940 C CA . PRO A 1 118 ? 3.401 6.203 -0.185 1.00 96.38 118 PRO A CA 1
ATOM 941 C C . PRO A 1 118 ? 3.228 7.708 0.076 1.00 96.38 118 PRO A C 1
ATOM 943 O O . PRO A 1 118 ? 2.258 8.123 0.689 1.00 96.38 118 PRO A O 1
ATOM 946 N N . ASP A 1 119 ? 4.126 8.554 -0.420 1.00 94.31 119 ASP A N 1
ATOM 947 C CA . ASP A 1 119 ? 3.974 10.021 -0.338 1.00 94.31 119 ASP A CA 1
ATOM 948 C C . ASP A 1 119 ? 3.116 10.632 -1.473 1.00 94.31 119 ASP A C 1
ATOM 950 O O . ASP A 1 119 ? 2.828 11.829 -1.477 1.00 94.31 119 ASP A O 1
ATOM 954 N N . GLU A 1 120 ? 2.650 9.813 -2.420 1.00 90.62 120 GLU A N 1
ATOM 955 C CA . GLU A 1 120 ? 1.696 10.199 -3.461 1.00 90.62 120 GLU A CA 1
ATOM 956 C C . GLU A 1 120 ? 0.755 9.030 -3.827 1.00 90.62 120 GLU A C 1
ATOM 958 O O . GLU A 1 120 ? 1.166 7.865 -3.807 1.00 90.62 120 GLU A O 1
ATOM 963 N N . PRO A 1 121 ? -0.521 9.294 -4.184 1.00 89.12 121 PRO A N 1
ATOM 964 C CA . PRO A 1 121 ? -1.144 10.606 -4.410 1.00 89.12 121 PRO A CA 1
ATOM 965 C C . PRO A 1 121 ? -1.556 11.358 -3.133 1.00 89.12 121 PRO A C 1
ATOM 967 O O . PRO A 1 121 ? -1.876 12.542 -3.212 1.00 89.12 121 PRO A O 1
ATOM 970 N N . TYR A 1 122 ? -1.565 10.687 -1.982 1.00 93.69 122 TYR A N 1
ATOM 971 C CA . TYR A 1 122 ? -1.703 11.301 -0.664 1.00 93.69 122 TYR A CA 1
ATOM 972 C C . TYR A 1 122 ? -0.347 11.267 0.039 1.00 93.69 122 TYR A C 1
ATOM 974 O O . TYR A 1 122 ? 0.304 10.228 0.034 1.00 93.69 122 TYR A O 1
ATOM 982 N N . GLU A 1 123 ? 0.050 12.376 0.658 1.00 96.12 123 GLU A N 1
ATOM 983 C CA . GLU A 1 123 ? 1.331 12.501 1.356 1.00 96.12 123 GLU A CA 1
ATOM 984 C C . GLU A 1 123 ? 1.233 11.891 2.758 1.00 96.12 123 GLU A C 1
ATOM 986 O O . GLU A 1 123 ? 0.943 12.582 3.738 1.00 96.12 123 GLU A O 1
ATOM 991 N N . PHE A 1 124 ? 1.441 10.574 2.863 1.00 96.75 124 PHE A N 1
ATOM 992 C CA . PHE A 1 124 ? 1.625 9.951 4.169 1.00 96.75 124 PHE A CA 1
ATOM 993 C C . PHE A 1 124 ? 2.930 10.456 4.805 1.00 96.75 124 PHE A C 1
ATOM 995 O O . PHE A 1 124 ? 3.990 10.518 4.187 1.00 96.75 124 PHE A O 1
ATOM 1002 N N . SER A 1 125 ? 2.839 10.820 6.076 1.00 96.06 125 SER A N 1
ATOM 1003 C CA . SER A 1 125 ? 3.870 11.456 6.884 1.00 96.06 125 SER A CA 1
ATOM 1004 C C . SER A 1 125 ? 4.308 10.554 8.040 1.00 96.06 125 SER A C 1
ATOM 1006 O O . SER A 1 125 ? 3.709 9.520 8.329 1.00 96.06 125 SER A O 1
ATOM 1008 N N . GLN A 1 126 ? 5.326 10.989 8.784 1.00 95.50 126 GLN A N 1
ATOM 1009 C CA . GLN A 1 126 ? 5.819 10.293 9.982 1.00 95.50 126 GLN A CA 1
ATOM 1010 C C . GLN A 1 126 ? 4.774 10.154 11.103 1.00 95.50 126 GLN A C 1
ATOM 1012 O O . GLN A 1 126 ? 4.988 9.375 12.028 1.00 95.50 126 GLN A O 1
ATOM 1017 N N . ALA A 1 127 ? 3.662 10.895 11.044 1.00 96.00 127 ALA A N 1
ATOM 1018 C CA . ALA A 1 127 ? 2.575 10.777 12.011 1.00 96.00 127 ALA A CA 1
ATOM 1019 C C . ALA A 1 127 ? 1.588 9.648 11.666 1.00 96.00 127 ALA A C 1
ATOM 1021 O O . ALA A 1 127 ? 0.953 9.106 12.562 1.00 96.00 127 ALA A O 1
ATOM 1022 N N . ASP A 1 128 ? 1.454 9.272 10.393 1.00 97.75 128 ASP A N 1
ATOM 1023 C CA . ASP A 1 128 ? 0.435 8.314 9.948 1.00 97.75 128 ASP A CA 1
ATOM 1024 C C . ASP A 1 128 ? 0.644 6.863 10.423 1.00 97.75 128 ASP A C 1
ATOM 1026 O O . ASP A 1 128 ? -0.355 6.174 10.636 1.00 97.75 128 ASP A O 1
ATOM 1030 N N . PRO A 1 129 ? 1.877 6.376 10.683 1.00 97.44 129 PRO A N 1
ATOM 1031 C CA . PRO A 1 129 ? 2.078 5.105 11.374 1.00 97.44 129 PRO A CA 1
ATOM 1032 C C . PRO A 1 129 ? 1.374 5.001 12.741 1.00 97.44 129 PRO A C 1
ATOM 1034 O O . PRO A 1 129 ? 1.073 3.891 13.187 1.00 97.44 129 PRO A O 1
ATOM 1037 N N . ASP A 1 130 ? 1.081 6.125 13.410 1.00 97.25 130 ASP A N 1
ATOM 1038 C CA . ASP A 1 130 ? 0.444 6.117 14.732 1.00 97.25 130 ASP A CA 1
ATOM 1039 C C . ASP A 1 130 ? -1.002 5.601 14.693 1.00 97.25 130 ASP A C 1
ATOM 1041 O O . ASP A 1 130 ? -1.452 5.013 15.680 1.00 97.25 130 ASP A O 1
ATOM 1045 N N . ASP A 1 131 ? -1.691 5.717 13.552 1.00 97.81 131 ASP A N 1
ATOM 1046 C CA . ASP A 1 131 ? -3.056 5.206 13.364 1.00 97.81 131 ASP A CA 1
ATOM 1047 C C . ASP A 1 131 ? -3.132 3.676 13.487 1.00 97.81 131 ASP A C 1
ATOM 1049 O O . ASP A 1 131 ? -4.182 3.120 13.812 1.00 97.81 131 ASP A O 1
ATOM 1053 N N . PHE A 1 132 ? -2.012 2.982 13.260 1.00 98.06 132 PHE A N 1
ATOM 1054 C CA . PHE A 1 132 ? -1.933 1.524 13.308 1.00 98.06 132 PHE A CA 1
ATOM 1055 C C . PHE A 1 132 ? -1.583 0.982 14.700 1.00 98.06 132 PHE A C 1
ATOM 1057 O O . PHE A 1 132 ? -1.773 -0.207 14.956 1.00 98.06 132 PHE A O 1
ATOM 1064 N N . ARG A 1 133 ? -1.113 1.834 15.627 1.00 97.25 133 ARG A N 1
ATOM 1065 C CA . ARG A 1 133 ? -0.732 1.431 16.997 1.00 97.25 133 ARG A CA 1
ATOM 1066 C C . ARG A 1 133 ? -1.820 0.665 17.764 1.00 97.25 133 ARG A C 1
ATOM 1068 O O . ARG A 1 133 ? -1.444 -0.237 18.514 1.00 97.25 133 ARG A O 1
ATOM 1075 N N . PRO A 1 134 ? -3.127 0.972 17.625 1.00 98.31 134 PRO A N 1
ATOM 1076 C CA . PRO A 1 134 ? -4.181 0.206 18.293 1.00 98.31 134 PRO A CA 1
ATOM 1077 C C . PRO A 1 134 ? -4.263 -1.271 17.873 1.00 98.31 134 PRO A C 1
ATOM 1079 O O . PRO A 1 134 ? -4.811 -2.065 18.629 1.00 98.31 134 PRO A O 1
ATOM 1082 N N . PHE A 1 135 ? -3.702 -1.644 16.718 1.00 98.06 135 PHE A N 1
ATOM 1083 C CA . PHE A 1 135 ? -3.774 -2.985 16.123 1.00 98.06 135 PHE A CA 1
ATOM 1084 C C . PHE A 1 135 ? -2.469 -3.770 16.335 1.00 98.06 135 PHE A C 1
ATOM 1086 O O . PHE A 1 135 ? -1.859 -4.282 15.396 1.00 98.06 135 PHE A O 1
ATOM 1093 N N . ALA A 1 136 ? -1.987 -3.823 17.580 1.00 97.50 136 ALA A N 1
ATOM 1094 C CA . ALA A 1 136 ? -0.698 -4.427 17.938 1.00 97.50 136 ALA A CA 1
ATOM 1095 C C . ALA A 1 136 ? -0.603 -5.940 17.638 1.00 97.50 136 ALA A C 1
ATOM 1097 O O . ALA A 1 136 ? 0.493 -6.501 17.606 1.00 97.50 136 ALA A O 1
ATOM 1098 N N . GLU A 1 137 ? -1.738 -6.608 17.431 1.00 97.31 137 GLU A N 1
ATOM 1099 C CA . GLU A 1 137 ? -1.828 -8.000 16.996 1.00 97.31 137 GLU A CA 1
ATOM 1100 C C . GLU A 1 137 ? -1.471 -8.205 15.518 1.00 97.31 137 GLU A C 1
ATOM 1102 O O . GLU A 1 137 ? -1.060 -9.304 15.148 1.00 97.31 137 GLU A O 1
ATOM 1107 N N . VAL A 1 138 ? -1.591 -7.168 14.682 1.00 98.56 138 VAL A N 1
ATOM 1108 C CA . VAL A 1 138 ? -1.296 -7.246 13.247 1.00 98.56 138 VAL A CA 1
ATOM 1109 C C . VAL A 1 138 ? 0.207 -7.473 13.034 1.00 98.56 138 VAL A C 1
ATOM 1111 O O . VAL A 1 138 ? 1.012 -6.714 13.583 1.00 98.56 138 VAL A O 1
ATOM 1114 N N . PRO A 1 139 ? 0.633 -8.458 12.213 1.00 98.44 139 PRO A N 1
ATOM 1115 C CA . PRO A 1 139 ? 2.047 -8.780 12.028 1.00 98.44 139 PRO A CA 1
ATOM 1116 C C . PRO A 1 139 ? 2.903 -7.591 11.577 1.00 98.44 139 PRO A C 1
ATOM 1118 O O . PRO A 1 139 ? 4.002 -7.414 12.102 1.00 98.44 139 PRO A O 1
ATOM 1121 N N . ALA A 1 140 ? 2.398 -6.747 10.671 1.00 98.31 140 ALA A N 1
ATOM 1122 C CA . ALA A 1 140 ? 3.096 -5.536 10.241 1.00 98.31 140 ALA A CA 1
ATOM 1123 C C . ALA A 1 140 ? 3.367 -4.566 11.403 1.00 98.31 140 ALA A C 1
ATOM 1125 O O . ALA A 1 140 ? 4.469 -4.036 11.527 1.00 98.31 140 ALA A O 1
ATOM 1126 N N . VAL A 1 141 ? 2.388 -4.365 12.290 1.00 98.25 141 VAL A N 1
ATOM 1127 C CA . VAL A 1 141 ? 2.513 -3.477 13.457 1.00 98.25 141 VAL A CA 1
ATOM 1128 C C . VAL A 1 141 ? 3.450 -4.099 14.488 1.00 98.25 141 VAL A C 1
ATOM 1130 O O . VAL A 1 141 ? 4.406 -3.465 14.933 1.00 98.25 141 VAL A O 1
ATOM 1133 N N . ARG A 1 142 ? 3.229 -5.377 14.814 1.00 98.00 142 ARG A N 1
ATOM 1134 C CA . ARG A 1 142 ? 4.008 -6.134 15.801 1.00 98.00 142 ARG A CA 1
ATOM 1135 C C . ARG A 1 142 ? 5.500 -6.176 15.479 1.00 98.00 142 ARG A C 1
ATOM 1137 O O . ARG A 1 142 ? 6.322 -6.099 16.389 1.00 98.00 142 ARG A O 1
ATOM 1144 N N . HIS A 1 143 ? 5.844 -6.329 14.203 1.00 97.31 143 HIS A N 1
ATOM 1145 C CA . HIS A 1 143 ? 7.227 -6.446 13.742 1.00 97.31 143 HIS A CA 1
ATOM 1146 C C . HIS A 1 143 ? 7.798 -5.131 13.193 1.00 97.31 143 HIS A C 1
ATOM 1148 O O . HIS A 1 143 ? 8.891 -5.140 12.631 1.00 97.31 143 HIS A O 1
ATOM 1154 N N . ASN A 1 144 ? 7.091 -4.006 13.365 1.00 96.81 144 ASN A N 1
ATOM 1155 C CA . ASN A 1 144 ? 7.503 -2.682 12.889 1.00 96.81 144 ASN A CA 1
ATOM 1156 C C . ASN A 1 144 ? 7.826 -2.645 11.378 1.00 96.81 144 ASN A C 1
ATOM 1158 O O . ASN A 1 144 ? 8.806 -2.042 10.943 1.00 96.81 144 ASN A O 1
ATOM 1162 N N . ARG A 1 145 ? 6.989 -3.311 10.575 1.00 97.88 145 ARG A N 1
ATOM 1163 C CA . ARG A 1 145 ? 7.058 -3.377 9.106 1.00 97.88 145 ARG A CA 1
ATOM 1164 C C . ARG A 1 145 ? 6.058 -2.407 8.467 1.00 97.88 145 ARG A C 1
ATOM 1166 O O . ARG A 1 145 ? 5.234 -2.789 7.635 1.00 97.88 145 ARG A O 1
ATOM 1173 N N . ILE A 1 146 ? 6.115 -1.151 8.910 1.00 98.25 146 ILE A N 1
ATOM 1174 C CA . ILE A 1 146 ? 5.349 -0.027 8.361 1.00 98.25 146 ILE A CA 1
ATOM 1175 C C . ILE A 1 146 ? 6.352 0.921 7.710 1.00 98.25 146 ILE A C 1
ATOM 1177 O O . ILE A 1 146 ? 7.206 1.480 8.397 1.00 98.25 146 ILE A O 1
ATOM 1181 N N . TYR A 1 147 ? 6.270 1.085 6.393 1.00 97.81 147 TYR A N 1
ATOM 1182 C CA . TYR A 1 147 ? 7.266 1.823 5.621 1.00 97.81 147 TYR A CA 1
ATOM 1183 C C . TYR A 1 147 ? 6.642 3.021 4.920 1.00 97.81 147 TYR A C 1
ATOM 1185 O O . TYR A 1 147 ? 5.692 2.865 4.156 1.00 97.81 147 TYR A O 1
ATOM 1193 N N . LEU A 1 148 ? 7.220 4.201 5.138 1.00 97.06 148 LEU A N 1
ATOM 1194 C CA . LEU A 1 148 ? 6.987 5.367 4.291 1.00 97.06 148 LEU A CA 1
ATOM 1195 C C . LEU A 1 148 ? 7.847 5.233 3.035 1.00 97.06 148 LEU A C 1
ATOM 1197 O O . LEU A 1 148 ? 9.050 4.987 3.146 1.00 97.06 148 LEU A O 1
ATOM 1201 N N . ILE A 1 149 ? 7.238 5.355 1.857 1.00 95.19 149 ILE A N 1
ATOM 1202 C CA . ILE A 1 149 ? 7.916 5.135 0.573 1.00 95.19 149 ILE A CA 1
ATOM 1203 C C . ILE A 1 149 ? 7.699 6.308 -0.385 1.00 95.19 149 ILE A C 1
ATOM 1205 O O . ILE A 1 149 ? 6.657 6.954 -0.345 1.00 95.19 149 ILE A O 1
ATOM 1209 N N . ASP A 1 150 ? 8.659 6.536 -1.288 1.00 92.56 150 ASP A N 1
ATOM 1210 C CA . ASP A 1 150 ? 8.444 7.382 -2.472 1.00 92.56 150 ASP A CA 1
ATOM 1211 C C . ASP A 1 150 ? 7.338 6.732 -3.313 1.00 92.56 150 ASP A C 1
ATOM 1213 O O . ASP A 1 150 ? 7.495 5.613 -3.815 1.00 92.56 150 ASP A O 1
ATOM 1217 N N . GLY A 1 151 ? 6.200 7.406 -3.449 1.00 86.56 151 GLY A N 1
ATOM 1218 C CA . GLY A 1 151 ? 5.028 6.885 -4.130 1.00 86.56 151 GLY A CA 1
ATOM 1219 C C . GLY A 1 151 ? 5.300 6.579 -5.600 1.00 86.56 151 GLY A C 1
ATOM 1220 O O . GLY A 1 151 ? 4.707 5.642 -6.134 1.00 86.56 151 GLY A O 1
ATOM 1221 N N . LYS A 1 152 ? 6.289 7.226 -6.232 1.00 87.06 152 LYS A N 1
ATOM 1222 C CA . LYS A 1 152 ? 6.693 6.942 -7.622 1.00 87.06 152 LYS A CA 1
ATOM 1223 C C . LYS A 1 152 ? 7.219 5.525 -7.803 1.00 87.06 152 LYS A C 1
ATOM 1225 O O . LYS A 1 152 ? 7.150 4.996 -8.913 1.00 87.06 152 LYS A O 1
ATOM 1230 N N . ILE A 1 153 ? 7.719 4.897 -6.733 1.00 84.19 153 ILE A N 1
ATOM 1231 C CA . ILE A 1 153 ? 8.146 3.490 -6.743 1.00 84.19 153 ILE A CA 1
ATOM 1232 C C . ILE A 1 153 ? 6.970 2.589 -7.125 1.00 84.19 153 ILE A C 1
ATOM 1234 O O . ILE A 1 153 ? 7.146 1.625 -7.868 1.00 84.19 153 ILE A O 1
ATOM 1238 N N . VAL A 1 154 ? 5.768 2.918 -6.653 1.00 81.69 154 VAL A N 1
ATOM 1239 C CA . VAL A 1 154 ? 4.570 2.098 -6.837 1.00 81.69 154 VAL A CA 1
ATOM 1240 C C . VAL A 1 154 ? 3.618 2.636 -7.905 1.00 81.69 154 VAL A C 1
ATOM 1242 O O . VAL A 1 154 ? 2.897 1.851 -8.515 1.00 81.69 154 VAL A O 1
ATOM 1245 N N . SER A 1 155 ? 3.607 3.945 -8.163 1.00 77.38 155 SER A N 1
ATOM 1246 C CA . SER A 1 155 ? 2.589 4.606 -8.988 1.00 77.38 155 SER A CA 1
ATOM 1247 C C . SER A 1 155 ? 3.037 4.915 -10.425 1.00 77.38 155 SER A C 1
ATOM 1249 O O . SER A 1 155 ? 2.174 5.059 -11.295 1.00 77.38 155 SER A O 1
ATOM 1251 N N . TRP A 1 156 ? 4.344 5.023 -10.716 1.00 79.25 156 TRP A N 1
ATOM 1252 C CA . TRP A 1 156 ? 4.836 5.464 -12.033 1.00 79.25 156 TRP A CA 1
ATOM 1253 C C . TRP A 1 156 ? 5.429 4.313 -12.856 1.00 79.25 156 TRP A C 1
ATOM 1255 O O . TRP A 1 156 ? 6.255 3.528 -12.388 1.00 79.25 156 TRP A O 1
ATOM 1265 N N . TYR A 1 157 ? 5.043 4.255 -14.133 1.00 70.31 157 TYR A N 1
ATOM 1266 C CA . TYR A 1 157 ? 5.635 3.387 -15.152 1.00 70.31 157 TYR A CA 1
ATOM 1267 C C . TYR A 1 157 ? 6.712 4.162 -15.926 1.00 70.31 157 TYR A C 1
ATOM 1269 O O . TYR A 1 157 ? 6.491 5.295 -16.353 1.00 70.31 157 TYR A O 1
ATOM 1277 N N . GLY A 1 158 ? 7.903 3.582 -16.105 1.00 75.00 158 GLY A N 1
ATOM 1278 C CA . GLY A 1 158 ? 8.999 4.273 -16.791 1.00 75.00 158 GLY A CA 1
ATOM 1279 C C . GLY A 1 158 ? 10.370 3.605 -16.646 1.00 75.00 158 GLY A C 1
ATOM 1280 O O . GLY A 1 158 ? 10.464 2.494 -16.128 1.00 75.00 158 GLY A O 1
ATOM 1281 N N . PRO A 1 159 ? 11.460 4.281 -17.061 1.00 73.69 159 PRO A N 1
ATOM 1282 C CA . PRO A 1 159 ? 12.813 3.707 -17.087 1.00 73.69 159 PRO A CA 1
ATOM 1283 C C . PRO A 1 159 ? 13.340 3.307 -15.700 1.00 73.69 159 PRO A C 1
ATOM 1285 O O . PRO A 1 159 ? 14.278 2.523 -15.597 1.00 73.69 159 PRO A O 1
ATOM 1288 N N . ARG A 1 160 ? 12.720 3.820 -14.629 1.00 79.06 160 ARG A N 1
ATOM 1289 C CA . ARG A 1 160 ? 13.058 3.503 -13.236 1.00 79.06 160 ARG A CA 1
ATOM 1290 C C . ARG A 1 160 ? 12.417 2.215 -12.725 1.00 79.06 160 ARG A C 1
ATOM 1292 O O . ARG A 1 160 ? 12.719 1.815 -11.610 1.00 79.06 160 ARG A O 1
ATOM 1299 N N . ILE A 1 161 ? 11.581 1.535 -13.514 1.00 85.19 161 ILE A N 1
ATOM 1300 C CA . ILE A 1 161 ? 10.855 0.344 -13.050 1.00 85.19 161 ILE A CA 1
ATOM 1301 C C . ILE A 1 161 ? 11.795 -0.741 -12.504 1.00 85.19 161 ILE A C 1
ATOM 1303 O O . ILE A 1 161 ? 11.482 -1.347 -11.491 1.00 85.19 161 ILE A O 1
ATOM 1307 N N . GLY A 1 162 ? 12.985 -0.931 -13.087 1.00 85.62 162 GLY A N 1
ATOM 1308 C CA . GLY A 1 162 ? 13.976 -1.865 -12.540 1.00 85.62 162 GLY A CA 1
ATOM 1309 C C . GLY A 1 162 ? 14.451 -1.481 -11.131 1.00 85.62 162 GLY A C 1
ATOM 1310 O O . GLY A 1 162 ? 14.586 -2.339 -10.267 1.00 85.62 162 GLY A O 1
ATOM 1311 N N . GLU A 1 163 ? 14.670 -0.192 -10.863 1.00 86.50 163 GLU A N 1
ATOM 1312 C CA . GLU A 1 163 ? 14.993 0.308 -9.518 1.00 86.50 163 GLU A CA 1
ATOM 1313 C C . GLU A 1 163 ? 13.809 0.104 -8.562 1.00 86.50 163 GLU A C 1
ATOM 1315 O O . GLU A 1 163 ? 13.982 -0.490 -7.498 1.00 86.50 163 GLU A O 1
ATOM 1320 N N . SER A 1 164 ? 12.602 0.500 -8.980 1.00 90.31 164 SER A N 1
ATOM 1321 C CA . SER A 1 164 ? 11.380 0.345 -8.188 1.00 90.31 164 SER A CA 1
ATOM 1322 C C . SER A 1 164 ? 11.1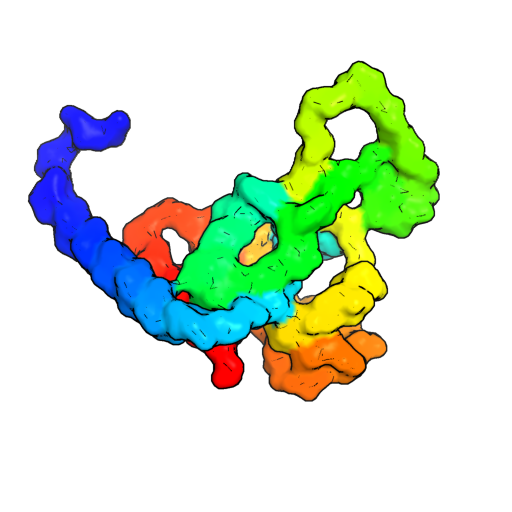17 -1.108 -7.794 1.00 90.31 164 SER A C 1
ATOM 1324 O O . SER A 1 164 ? 10.796 -1.392 -6.642 1.00 90.31 164 SER A O 1
ATOM 1326 N 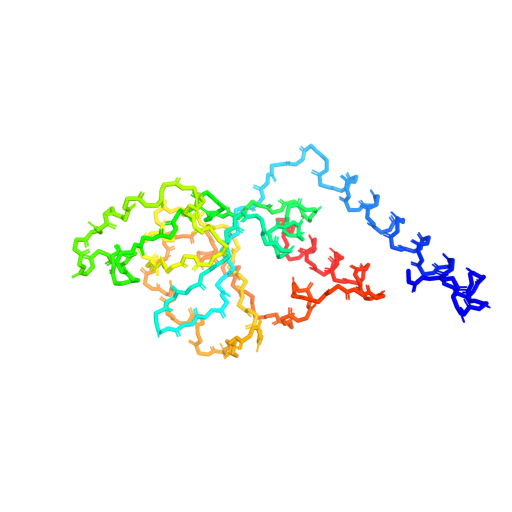N . LEU A 1 165 ? 11.290 -2.036 -8.738 1.00 90.38 165 LEU A N 1
ATOM 1327 C CA . LEU A 1 165 ? 11.088 -3.461 -8.510 1.00 90.38 165 LEU A CA 1
ATOM 1328 C C . LEU A 1 165 ? 12.076 -4.016 -7.470 1.00 90.38 165 LEU A C 1
ATOM 1330 O O . LEU A 1 165 ? 11.678 -4.825 -6.632 1.00 90.38 165 LEU A O 1
ATOM 1334 N N . ARG A 1 166 ? 13.344 -3.574 -7.482 1.00 91.50 166 ARG A N 1
ATOM 1335 C CA . ARG A 1 166 ? 14.331 -3.989 -6.467 1.00 91.50 166 ARG A CA 1
ATOM 1336 C C . ARG A 1 166 ? 13.958 -3.470 -5.085 1.00 91.50 166 ARG A C 1
ATOM 1338 O O . ARG A 1 166 ? 13.833 -4.271 -4.169 1.00 91.50 166 ARG A O 1
ATOM 1345 N N . VAL A 1 167 ? 13.708 -2.164 -4.962 1.00 92.38 167 VAL A N 1
ATOM 1346 C CA . VAL A 1 167 ? 13.348 -1.547 -3.674 1.00 92.38 167 VAL A CA 1
ATOM 1347 C C . VAL A 1 167 ? 12.103 -2.209 -3.088 1.00 92.38 167 VAL A C 1
ATOM 1349 O O . VAL A 1 167 ? 12.086 -2.568 -1.913 1.00 92.38 167 VAL A O 1
ATOM 1352 N N . LEU A 1 168 ? 11.077 -2.433 -3.911 1.00 92.88 168 LEU A N 1
ATOM 1353 C CA . LEU A 1 168 ? 9.857 -3.087 -3.457 1.00 92.88 168 LEU A CA 1
ATOM 1354 C C . LEU A 1 168 ? 10.099 -4.559 -3.082 1.00 92.88 168 LEU A C 1
ATOM 1356 O O . LEU A 1 168 ? 9.606 -5.005 -2.053 1.00 92.88 168 LEU A O 1
ATOM 1360 N N . SER A 1 169 ? 10.898 -5.304 -3.854 1.00 92.69 169 SER A N 1
ATOM 1361 C CA . SER A 1 169 ? 11.273 -6.686 -3.513 1.00 92.69 169 SER A CA 1
ATOM 1362 C C . SER A 1 169 ? 12.045 -6.780 -2.192 1.00 92.69 169 SER A C 1
ATOM 1364 O O . SER A 1 169 ? 11.894 -7.775 -1.481 1.00 92.69 169 SER A O 1
ATOM 1366 N N . ASP A 1 170 ? 12.867 -5.785 -1.862 1.00 93.69 170 ASP A N 1
ATOM 1367 C CA . ASP A 1 170 ? 13.627 -5.754 -0.611 1.00 93.69 170 ASP A CA 1
ATOM 1368 C C . ASP A 1 170 ? 12.708 -5.464 0.586 1.00 93.69 170 ASP A C 1
ATOM 1370 O O . ASP A 1 170 ? 12.783 -6.160 1.596 1.00 93.69 170 ASP A O 1
ATOM 1374 N N . LEU A 1 171 ? 11.773 -4.514 0.455 1.00 93.88 171 LEU A N 1
ATOM 1375 C CA . LEU A 1 171 ? 10.773 -4.206 1.494 1.00 93.88 171 LEU A CA 1
ATOM 1376 C C . LEU A 1 171 ? 9.834 -5.384 1.796 1.00 93.88 171 LEU A C 1
ATOM 1378 O O . LEU A 1 171 ? 9.367 -5.554 2.926 1.00 93.88 171 LEU A O 1
ATOM 1382 N N . LEU A 1 172 ? 9.538 -6.189 0.775 1.00 94.00 172 LEU A N 1
ATOM 1383 C CA . LEU A 1 172 ? 8.688 -7.373 0.887 1.00 94.00 172 LEU A CA 1
ATOM 1384 C C . LEU A 1 172 ? 9.467 -8.637 1.254 1.00 94.00 172 LEU A C 1
ATOM 1386 O O . LEU A 1 172 ? 8.861 -9.682 1.453 1.00 94.00 172 LEU A O 1
ATOM 1390 N N . SER A 1 173 ? 10.791 -8.573 1.377 1.00 88.44 173 SER A N 1
ATOM 1391 C CA . SER A 1 173 ? 11.554 -9.717 1.865 1.00 88.44 173 SER A CA 1
ATOM 1392 C C . SER A 1 173 ? 11.373 -9.875 3.388 1.00 88.44 173 SER A C 1
ATOM 1394 O O . SER A 1 173 ? 11.271 -8.869 4.099 1.00 88.44 173 SER A O 1
ATOM 1396 N N . PRO A 1 174 ? 11.260 -11.114 3.902 1.00 71.25 174 PRO A N 1
ATOM 1397 C CA . PRO A 1 174 ? 11.093 -11.383 5.330 1.00 71.25 174 PRO A CA 1
ATOM 1398 C C . PRO A 1 174 ? 12.287 -10.914 6.167 1.00 71.25 174 PRO A C 1
ATOM 1400 O O . PRO A 1 174 ? 13.442 -11.073 5.712 1.00 71.25 174 PRO A O 1
#

Organism: NCBI:txid1429439

Secondary structure (DSSP, 8-state):
--SSSS-HHHHHHHHHHHHHHHHHHHHHHTTSPPEEEE-EEETTTTEE--TT-HHHHHHHHTTEEETTTT-PPPSSTTGGGTSS-----S--S----SS-B--HHHHHHT--SEEEEESSSS---TTGGGGGTT-TTSHHHHTT-EEEE-THHHH--STTHHHHHHHHHHHT--

Foldseek 3Di:
DPPPDPCCVVCVVLVVLLVVLLVVQQVVLPPPAAAEEWEFADVPPTKGFEAPAQLCVLSVSLRHDHLQNVPFAFPPLVVLVVNDDGDDDPPPPDRDSGIHGHDVVSVLVSQGLAYEYECPPPHDDPCNLVVCCVSCVRNCNVVVRYDYYHCCLRHPDDSCVSVSSVVSSVSRDD